Protein AF-A0A6I9P9U2-F1 (afdb_monomer_lite)

Secondary structure (DSSP, 8-state):
-EEHHHHHHHHHHHTTSHHHHTTT--HHHHHHHHHHHHHHTTPPEES---HHHHHHHHHHHHHHHHHHHHHHHHHHHHHHTT-

Radius of gyration: 19.02 Å; chains: 1; bounding box: 55×16×40 Å

InterPro domains:
  IPR020783 Large ribosomal subunit protein uL11, C-terminal [PF00298] (2-45)
  IPR020785 Large ribosomal subunit protein uL11, conserved site [PS00359] (32-47)
  IPR036769 Large ribosomal subunit protein uL11, C-terminal domain superfamily [G3DSA:1.10.10.250] (1-47)
  IPR036769 Large ribosomal subunit protein uL11, C-terminal domain superfamily [SSF46906] (2-47)

Structure (mmCIF, N/CA/C/O backbone):
data_AF-A0A6I9P9U2-F1
#
_entry.id   AF-A0A6I9P9U2-F1
#
loop_
_atom_site.group_PDB
_atom_site.id
_atom_site.type_symbol
_atom_site.label_atom_id
_atom_site.label_alt_id
_atom_site.label_comp_id
_atom_site.label_asym_id
_atom_site.label_entity_id
_atom_site.label_seq_id
_atom_site.pdbx_PDB_ins_code
_atom_site.Cartn_x
_atom_site.Cartn_y
_atom_site.Cartn_z
_atom_site.occupancy
_atom_site.B_iso_or_equiv
_atom_site.auth_seq_id
_atom_site.auth_comp_id
_atom_site.auth_asym_id
_atom_site.auth_atom_id
_atom_site.pdbx_PDB_model_num
ATOM 1 N N . MET A 1 1 ? -3.782 -0.862 6.495 1.00 90.00 1 MET A N 1
ATOM 2 C CA . MET A 1 1 ? -2.474 -0.191 6.347 1.00 90.00 1 MET A CA 1
ATOM 3 C C . MET A 1 1 ? -1.422 -1.228 5.988 1.00 90.00 1 MET A C 1
ATOM 5 O O . MET A 1 1 ? -1.568 -2.360 6.434 1.00 90.00 1 MET A O 1
ATOM 9 N N . VAL A 1 2 ? -0.428 -0.885 5.168 1.00 94.94 2 VAL A N 1
ATOM 10 C CA . VAL A 1 2 ? 0.648 -1.798 4.733 1.00 94.94 2 VAL A CA 1
ATOM 11 C C . VAL A 1 2 ? 1.986 -1.055 4.754 1.00 94.94 2 VAL A C 1
ATOM 13 O O . VAL A 1 2 ? 2.022 0.141 4.474 1.00 94.94 2 VAL A O 1
ATOM 16 N N . SER A 1 3 ? 3.083 -1.738 5.084 1.00 96.62 3 SER A N 1
ATOM 17 C CA . SER A 1 3 ? 4.417 -1.130 5.100 1.00 96.62 3 SER A CA 1
ATOM 18 C C . SER A 1 3 ? 5.076 -1.115 3.715 1.00 96.62 3 SER A C 1
ATOM 20 O O . SER A 1 3 ? 4.787 -1.953 2.858 1.00 96.62 3 SER A O 1
ATOM 22 N N . VAL A 1 4 ? 6.027 -0.201 3.499 1.00 95.94 4 VAL A N 1
ATOM 23 C CA . VAL A 1 4 ? 6.854 -0.180 2.277 1.00 95.94 4 VAL A CA 1
ATOM 24 C C . VAL A 1 4 ? 7.613 -1.499 2.100 1.00 95.94 4 VAL A C 1
ATOM 26 O O . VAL A 1 4 ? 7.728 -1.987 0.978 1.00 95.94 4 VAL A O 1
ATOM 29 N N . ARG A 1 5 ? 8.064 -2.124 3.194 1.00 95.88 5 ARG A N 1
ATOM 30 C CA . ARG A 1 5 ? 8.724 -3.437 3.164 1.00 95.88 5 ARG A CA 1
ATOM 31 C C . ARG A 1 5 ? 7.852 -4.508 2.504 1.00 95.88 5 ARG A C 1
ATOM 33 O O . ARG A 1 5 ? 8.311 -5.159 1.572 1.00 95.88 5 ARG A O 1
ATOM 40 N N . ALA A 1 6 ? 6.594 -4.633 2.924 1.00 96.38 6 ALA A N 1
ATOM 41 C CA . ALA A 1 6 ? 5.670 -5.603 2.337 1.00 96.38 6 ALA A CA 1
ATOM 42 C C . ALA A 1 6 ? 5.436 -5.334 0.839 1.00 96.38 6 ALA A C 1
ATOM 44 O O . ALA A 1 6 ? 5.345 -6.262 0.040 1.00 96.38 6 ALA A O 1
ATOM 45 N N . VAL A 1 7 ? 5.403 -4.061 0.423 1.00 97.38 7 VAL A N 1
ATOM 46 C CA . VAL A 1 7 ? 5.307 -3.703 -1.002 1.00 97.38 7 VAL A CA 1
ATOM 47 C C . VAL A 1 7 ? 6.533 -4.182 -1.787 1.00 97.38 7 VAL A C 1
ATOM 49 O O . VAL A 1 7 ? 6.375 -4.673 -2.903 1.00 97.38 7 VAL A O 1
ATOM 52 N N . TYR A 1 8 ? 7.740 -4.064 -1.226 1.00 97.69 8 TYR A N 1
ATOM 53 C CA . TYR A 1 8 ? 8.959 -4.580 -1.858 1.00 97.69 8 TYR A CA 1
ATOM 54 C C . TYR A 1 8 ? 8.960 -6.107 -1.964 1.00 97.69 8 TYR A C 1
ATOM 56 O O . TYR A 1 8 ? 9.325 -6.626 -3.015 1.00 97.69 8 TYR A O 1
ATOM 64 N N . GLU A 1 9 ? 8.520 -6.814 -0.924 1.00 97.62 9 GLU A N 1
ATOM 65 C CA . GLU A 1 9 ? 8.409 -8.280 -0.930 1.00 97.62 9 GLU A CA 1
ATOM 66 C C . GLU A 1 9 ? 7.428 -8.750 -2.020 1.00 97.62 9 GLU A C 1
ATOM 68 O O . GLU A 1 9 ? 7.764 -9.610 -2.834 1.00 97.62 9 GLU A O 1
ATOM 73 N N . ILE A 1 10 ? 6.262 -8.102 -2.136 1.00 97.12 10 ILE A N 1
ATOM 74 C CA . ILE A 1 10 ? 5.312 -8.363 -3.231 1.00 97.12 10 ILE A CA 1
ATOM 75 C C . ILE A 1 10 ? 5.955 -8.052 -4.587 1.00 97.12 10 ILE A C 1
ATOM 77 O O . ILE A 1 10 ? 5.799 -8.824 -5.530 1.00 97.12 10 ILE A O 1
ATOM 81 N N . ALA A 1 11 ? 6.675 -6.932 -4.704 1.00 97.31 11 ALA A N 1
ATOM 82 C CA . ALA A 1 11 ? 7.308 -6.518 -5.951 1.00 97.31 11 ALA A CA 1
ATOM 83 C C . ALA A 1 11 ? 8.393 -7.487 -6.425 1.00 97.31 11 ALA A C 1
ATOM 85 O O . ALA A 1 11 ? 8.535 -7.652 -7.633 1.00 97.31 11 ALA A O 1
ATOM 86 N N . GLN A 1 12 ? 9.135 -8.122 -5.513 1.00 96.56 12 GLN A N 1
ATOM 87 C CA . GLN A 1 12 ? 10.135 -9.133 -5.863 1.00 96.56 12 GLN A CA 1
ATOM 88 C C . GLN A 1 12 ? 9.483 -10.332 -6.546 1.00 96.56 12 GLN A C 1
ATOM 90 O O . GLN A 1 12 ? 9.900 -10.698 -7.639 1.00 96.56 12 GLN A O 1
ATOM 95 N N . VAL A 1 13 ? 8.400 -10.858 -5.967 1.00 97.19 13 VAL A N 1
ATOM 96 C CA . VAL A 1 13 ? 7.635 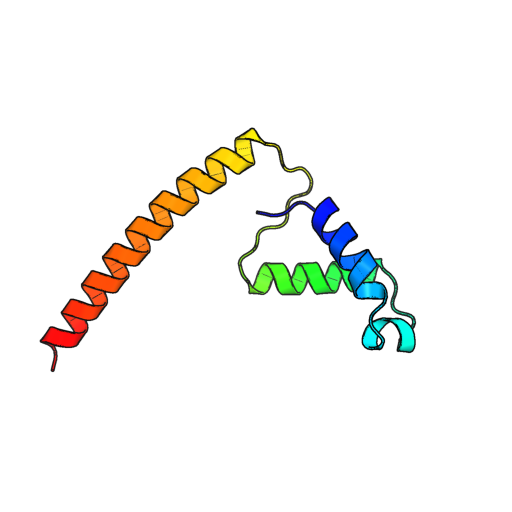-11.959 -6.572 1.00 97.19 13 VAL A CA 1
ATOM 97 C C . VAL A 1 13 ? 7.009 -11.512 -7.896 1.00 97.19 13 VAL A C 1
ATOM 99 O O . VAL A 1 13 ? 7.144 -12.178 -8.916 1.00 97.19 13 VAL A O 1
ATOM 102 N N . LYS A 1 14 ? 6.379 -10.332 -7.921 1.00 96.00 14 LYS A N 1
ATOM 103 C CA . LYS A 1 14 ? 5.724 -9.781 -9.121 1.00 96.00 14 LYS A CA 1
ATOM 104 C C . LYS A 1 14 ? 6.687 -9.485 -10.266 1.00 96.00 14 LYS A C 1
ATOM 106 O O . LYS A 1 14 ? 6.272 -9.532 -11.419 1.00 96.00 14 LYS A O 1
ATOM 111 N N . ALA A 1 15 ? 7.939 -9.141 -9.977 1.00 95.25 15 ALA A N 1
ATOM 112 C CA . ALA A 1 15 ? 8.945 -8.880 -11.002 1.00 95.25 15 ALA A CA 1
ATOM 113 C C . ALA A 1 15 ? 9.268 -10.136 -11.827 1.00 95.25 15 ALA A C 1
ATOM 115 O O . ALA A 1 15 ? 9.785 -10.013 -12.938 1.00 95.25 15 ALA A O 1
ATOM 116 N N . GLU A 1 16 ? 8.933 -11.325 -11.318 1.00 95.12 16 GLU A N 1
ATOM 117 C CA . GLU A 1 16 ? 9.110 -12.580 -12.034 1.00 95.12 16 GLU A CA 1
ATOM 118 C C . GLU A 1 16 ? 8.032 -12.853 -13.091 1.00 95.12 16 GLU A C 1
ATOM 120 O O . GLU A 1 16 ? 8.228 -13.745 -13.918 1.00 95.12 16 GLU A O 1
ATOM 125 N N . ASP A 1 17 ? 6.942 -12.084 -13.120 1.00 95.88 17 ASP A N 1
ATOM 126 C CA . ASP A 1 17 ? 5.903 -12.231 -14.138 1.00 95.88 17 ASP A CA 1
ATOM 127 C C . ASP A 1 17 ? 6.439 -11.875 -15.537 1.00 95.88 17 ASP A C 1
ATOM 129 O O . ASP A 1 17 ? 7.152 -10.880 -15.728 1.00 95.88 17 ASP A O 1
ATOM 133 N N . ASP A 1 18 ? 5.985 -12.615 -16.552 1.00 95.50 18 ASP A N 1
ATOM 134 C CA . ASP A 1 18 ? 6.379 -12.426 -17.955 1.00 95.50 18 ASP A CA 1
ATOM 135 C C . ASP A 1 18 ? 6.202 -10.981 -18.435 1.00 95.50 18 ASP A C 1
ATOM 137 O O . ASP A 1 18 ? 7.061 -10.425 -19.119 1.00 95.50 18 ASP A O 1
ATOM 141 N N . CYS A 1 19 ? 5.118 -10.322 -18.017 1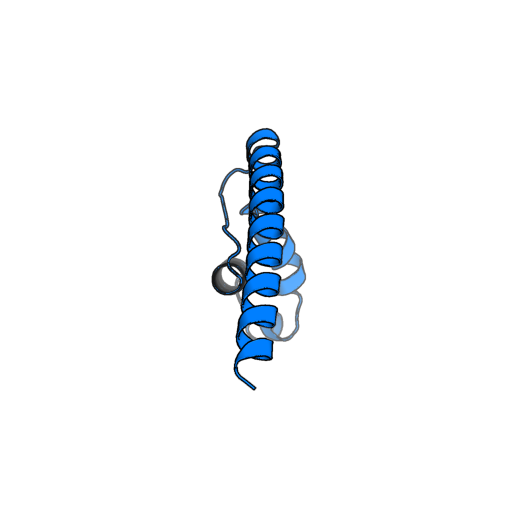.00 93.75 19 CYS A N 1
ATOM 142 C CA . CYS A 1 19 ? 4.830 -8.943 -18.407 1.00 93.75 19 CYS A CA 1
ATOM 143 C C . CYS A 1 19 ? 5.912 -7.934 -17.974 1.00 93.75 19 CYS A C 1
ATOM 145 O O . CYS A 1 19 ? 6.109 -6.927 -18.663 1.00 93.75 19 CYS A O 1
ATOM 147 N N . PHE A 1 20 ? 6.617 -8.195 -16.868 1.00 95.06 20 PHE A N 1
ATOM 148 C CA . PHE A 1 20 ? 7.702 -7.353 -16.366 1.00 95.06 20 PHE A CA 1
ATOM 149 C C . PHE A 1 20 ? 9.064 -7.808 -16.887 1.00 95.06 20 PHE A C 1
ATOM 151 O O . PHE A 1 20 ? 9.857 -6.951 -17.292 1.00 95.06 20 PHE A O 1
ATOM 158 N N . LYS A 1 21 ? 9.291 -9.128 -16.967 1.00 93.81 21 LYS A N 1
ATOM 159 C CA . LYS A 1 21 ? 10.504 -9.729 -17.546 1.00 93.81 21 LYS A CA 1
ATOM 160 C C . LYS A 1 21 ? 10.705 -9.337 -19.008 1.00 93.81 21 LYS A C 1
ATOM 162 O O . LYS A 1 21 ? 11.764 -8.823 -19.356 1.00 93.81 21 LYS A O 1
ATOM 167 N N . MET A 1 22 ? 9.678 -9.481 -19.850 1.00 95.00 22 MET A N 1
ATOM 168 C CA . MET A 1 22 ? 9.753 -9.152 -21.285 1.00 95.00 22 MET A CA 1
ATOM 169 C C . MET A 1 22 ? 10.093 -7.679 -21.541 1.00 95.00 22 MET A C 1
ATOM 171 O O . MET A 1 22 ? 10.699 -7.341 -22.552 1.00 95.00 22 MET A O 1
ATOM 175 N N . ARG A 1 23 ? 9.700 -6.789 -20.624 1.00 93.75 23 ARG A N 1
ATOM 176 C CA . ARG A 1 23 ? 9.939 -5.341 -20.718 1.00 93.75 23 ARG A CA 1
ATOM 177 C C . ARG A 1 23 ? 11.222 -4.900 -20.017 1.00 93.75 23 ARG A C 1
ATOM 179 O O . ARG A 1 23 ? 11.473 -3.701 -19.959 1.00 93.75 23 ARG A O 1
ATOM 186 N N . ASN A 1 24 ? 11.975 -5.840 -19.438 1.00 92.56 24 ASN A N 1
ATOM 187 C CA . ASN A 1 24 ? 13.137 -5.580 -18.591 1.00 92.56 24 ASN A CA 1
ATOM 188 C C . ASN A 1 24 ? 12.859 -4.468 -17.556 1.00 92.56 24 ASN A C 1
ATOM 190 O O . ASN A 1 24 ? 13.601 -3.495 -17.415 1.00 92.56 24 ASN A O 1
ATOM 194 N N . THR A 1 25 ? 11.694 -4.556 -16.902 1.00 94.12 25 THR A N 1
ATOM 195 C CA . THR A 1 25 ? 11.205 -3.492 -16.020 1.00 94.12 25 THR A CA 1
ATOM 196 C C . THR A 1 25 ? 11.989 -3.490 -14.712 1.00 94.12 25 THR A C 1
ATOM 198 O O . THR A 1 25 ? 12.109 -4.520 -14.056 1.00 94.12 25 THR A O 1
ATOM 201 N N . SER A 1 26 ? 12.469 -2.322 -14.280 1.00 96.62 26 SER A N 1
ATOM 202 C CA . SER A 1 26 ? 13.172 -2.203 -13.000 1.00 96.62 26 SER A CA 1
ATOM 203 C C . SER A 1 26 ? 12.254 -2.483 -11.804 1.00 96.62 26 SER A C 1
ATOM 205 O O . SER A 1 26 ? 11.079 -2.098 -11.805 1.00 96.62 26 SER A O 1
ATOM 207 N N . LEU A 1 27 ? 12.806 -3.062 -10.730 1.00 95.81 27 LEU A N 1
ATOM 208 C CA . LEU A 1 27 ? 12.064 -3.341 -9.491 1.00 95.81 27 LEU A CA 1
ATOM 209 C C . LEU A 1 27 ? 11.402 -2.075 -8.919 1.00 95.81 27 LEU A C 1
ATOM 211 O O . LEU A 1 27 ? 10.256 -2.113 -8.481 1.00 95.81 27 LEU A O 1
ATOM 215 N N . GLN A 1 28 ? 12.074 -0.922 -9.013 1.00 96.31 28 GLN A N 1
ATOM 216 C CA . GLN A 1 28 ? 11.517 0.371 -8.600 1.00 96.31 28 GLN A CA 1
ATOM 217 C C . GLN A 1 28 ? 10.211 0.707 -9.342 1.00 96.31 28 GLN A C 1
ATOM 219 O O . GLN A 1 28 ? 9.278 1.260 -8.759 1.00 96.31 28 GLN A O 1
ATOM 224 N N . THR A 1 29 ? 10.129 0.378 -10.631 1.00 96.75 29 THR A N 1
ATOM 225 C CA . THR A 1 29 ? 8.935 0.627 -11.448 1.00 96.75 29 THR A CA 1
ATOM 226 C C . THR A 1 29 ? 7.804 -0.329 -11.075 1.00 96.75 29 THR A C 1
ATOM 228 O O . THR A 1 29 ? 6.648 0.095 -11.001 1.00 96.75 29 THR A O 1
ATOM 231 N N . VAL A 1 30 ? 8.127 -1.592 -10.776 1.00 96.94 30 VAL A N 1
ATOM 232 C CA . VAL A 1 30 ? 7.163 -2.584 -10.267 1.00 96.94 30 VAL A CA 1
ATOM 233 C C . VAL A 1 30 ? 6.584 -2.127 -8.924 1.00 96.94 30 VAL A C 1
ATOM 235 O O . VAL A 1 30 ? 5.364 -2.067 -8.774 1.00 96.94 30 VAL A O 1
ATOM 238 N N . VAL A 1 31 ? 7.435 -1.682 -7.992 1.00 97.69 31 VAL A N 1
ATOM 239 C CA . VAL A 1 31 ? 7.022 -1.105 -6.701 1.00 97.69 31 VAL A CA 1
ATOM 240 C C . VAL A 1 31 ? 6.075 0.078 -6.907 1.00 97.69 31 VAL A C 1
ATOM 242 O O . VAL A 1 31 ? 4.977 0.082 -6.357 1.00 97.69 31 VAL A O 1
ATOM 245 N N . LYS A 1 32 ? 6.429 1.056 -7.753 1.00 97.00 32 LYS A N 1
ATOM 246 C CA . LYS A 1 32 ? 5.560 2.217 -8.040 1.00 97.00 32 LYS A CA 1
ATOM 247 C C . LYS A 1 32 ? 4.189 1.805 -8.590 1.00 97.00 32 LYS A C 1
ATOM 249 O O . LYS A 1 32 ? 3.182 2.406 -8.216 1.00 97.00 32 LYS A O 1
ATOM 254 N N . ARG A 1 33 ? 4.125 0.770 -9.437 1.00 96.50 33 ARG A N 1
ATOM 255 C CA . ARG A 1 33 ? 2.853 0.233 -9.957 1.00 96.50 33 ARG A CA 1
ATOM 256 C C . ARG A 1 33 ? 2.003 -0.422 -8.870 1.00 9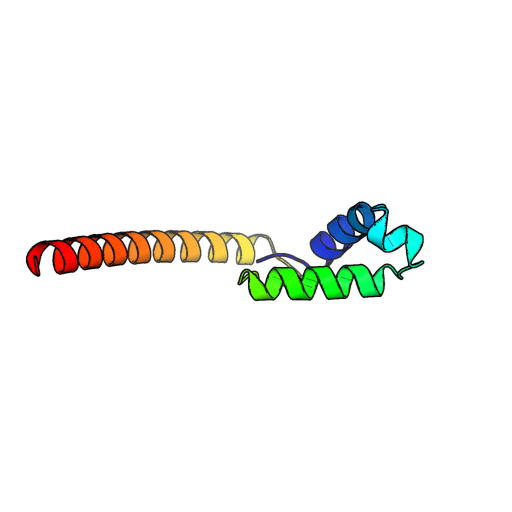6.50 33 ARG A C 1
ATOM 258 O O . ARG A 1 33 ? 0.790 -0.209 -8.837 1.00 96.50 33 ARG A O 1
ATOM 265 N N . ILE A 1 34 ? 2.625 -1.176 -7.968 1.00 97.25 34 ILE A N 1
ATOM 266 C CA . ILE A 1 34 ? 1.929 -1.790 -6.830 1.00 97.25 34 ILE A CA 1
ATOM 267 C C . ILE A 1 34 ? 1.409 -0.704 -5.882 1.00 97.25 34 ILE A C 1
ATOM 269 O O . ILE A 1 34 ? 0.254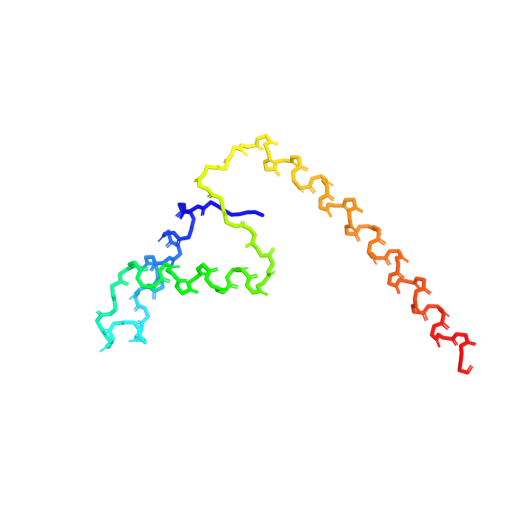 -0.769 -5.471 1.00 97.25 34 ILE A O 1
ATOM 273 N N . ILE A 1 35 ? 2.200 0.343 -5.614 1.00 97.19 35 ILE A N 1
ATOM 274 C CA . ILE A 1 35 ? 1.769 1.498 -4.809 1.00 97.19 35 ILE A CA 1
ATOM 275 C C . ILE A 1 35 ? 0.530 2.163 -5.417 1.00 97.19 35 ILE A C 1
ATOM 277 O O . ILE A 1 35 ? -0.422 2.463 -4.698 1.00 97.19 35 ILE A O 1
ATOM 281 N N . GLY A 1 36 ? 0.521 2.374 -6.737 1.00 97.38 36 GLY A N 1
ATOM 282 C CA . GLY A 1 36 ? -0.642 2.922 -7.438 1.00 97.38 36 GLY A CA 1
ATOM 283 C C . GLY A 1 36 ? -1.894 2.061 -7.252 1.00 97.38 36 GLY A C 1
ATOM 284 O O . GLY A 1 36 ? -2.951 2.583 -6.905 1.00 97.38 36 GLY A O 1
ATOM 285 N N . SER A 1 37 ? -1.747 0.742 -7.393 1.00 97.00 37 SER A N 1
ATOM 286 C CA . SER A 1 37 ? -2.849 -0.218 -7.232 1.00 97.00 37 SER A CA 1
ATOM 287 C C . SER A 1 37 ? -3.368 -0.274 -5.789 1.00 97.00 37 SER A C 1
ATOM 289 O O . SER A 1 37 ? -4.571 -0.319 -5.553 1.00 97.00 37 SER A O 1
ATOM 291 N N . ALA A 1 38 ? -2.478 -0.214 -4.797 1.00 97.12 38 ALA A N 1
ATOM 292 C CA . ALA A 1 38 ? -2.860 -0.167 -3.388 1.00 97.12 38 ALA A CA 1
ATOM 293 C C . ALA A 1 38 ? -3.674 1.097 -3.067 1.00 97.12 38 ALA A C 1
ATOM 295 O O . ALA A 1 38 ? -4.710 1.017 -2.409 1.00 97.12 38 ALA A O 1
ATOM 296 N N . ARG A 1 39 ? -3.259 2.257 -3.594 1.00 96.25 39 ARG A N 1
ATOM 297 C CA . ARG A 1 39 ? -3.973 3.526 -3.391 1.00 96.25 39 ARG A CA 1
ATOM 298 C C . ARG A 1 39 ? -5.373 3.510 -3.996 1.00 96.25 39 ARG A C 1
ATOM 300 O O . ARG A 1 39 ? -6.299 3.979 -3.343 1.00 96.25 39 ARG A O 1
ATOM 307 N N . SER A 1 40 ? -5.550 2.945 -5.191 1.00 97.06 40 SER A N 1
ATOM 308 C CA . SER A 1 40 ? -6.883 2.837 -5.803 1.00 97.06 40 SER A CA 1
ATOM 309 C C . SER A 1 40 ? -7.814 1.885 -5.047 1.00 97.06 40 SER A C 1
ATOM 311 O O . SER A 1 40 ? -9.026 2.036 -5.123 1.00 97.06 40 SER A O 1
ATOM 313 N N . LEU A 1 41 ? -7.260 0.932 -4.292 1.00 96.25 41 LEU A N 1
ATOM 314 C CA . LEU A 1 41 ? -8.010 0.045 -3.396 1.00 96.25 41 LEU A CA 1
ATOM 315 C C . LEU A 1 41 ? -8.285 0.666 -2.012 1.00 96.25 41 LEU A C 1
ATOM 317 O O . LEU A 1 41 ? -8.869 0.007 -1.156 1.00 96.25 41 LEU A O 1
ATOM 321 N N . GLY A 1 42 ? -7.841 1.902 -1.757 1.00 93.94 42 GLY A N 1
ATOM 322 C CA . GLY A 1 42 ? -7.970 2.552 -0.448 1.00 93.94 42 GLY A CA 1
ATOM 323 C C . GLY A 1 42 ? -6.963 2.059 0.599 1.00 93.94 42 GLY A C 1
ATOM 324 O O . GLY A 1 42 ? -7.122 2.319 1.791 1.00 93.94 42 GLY A O 1
ATOM 325 N N . ILE A 1 43 ? -5.910 1.348 0.185 1.00 95.31 43 ILE A N 1
ATOM 326 C CA . ILE A 1 43 ? -4.864 0.862 1.086 1.00 95.31 43 ILE A CA 1
ATOM 327 C C . ILE A 1 43 ? -3.815 1.959 1.282 1.00 95.31 43 ILE A C 1
ATOM 329 O O . ILE A 1 43 ? -3.096 2.342 0.357 1.00 95.31 43 ILE A O 1
ATOM 333 N N . GLN A 1 44 ? -3.682 2.424 2.522 1.00 95.12 44 GLN A N 1
ATOM 334 C CA . GLN A 1 44 ? -2.613 3.334 2.918 1.00 95.12 44 GLN A CA 1
ATOM 335 C C . GLN A 1 44 ? -1.287 2.585 3.096 1.00 95.12 44 GLN A C 1
ATOM 337 O O . GLN A 1 44 ? -1.217 1.595 3.833 1.00 95.12 44 GLN A O 1
ATOM 342 N N . ILE A 1 45 ? -0.246 3.098 2.438 1.00 95.69 45 ILE A N 1
ATOM 343 C CA . ILE A 1 45 ? 1.132 2.609 2.529 1.00 95.69 45 ILE A CA 1
ATOM 344 C C . ILE A 1 45 ? 1.928 3.538 3.442 1.00 95.69 45 ILE A C 1
ATOM 346 O O . ILE A 1 45 ? 1.885 4.754 3.253 1.00 95.69 45 ILE A O 1
ATOM 350 N N . VAL A 1 46 ? 2.653 2.968 4.403 1.00 95.31 46 VAL A N 1
ATOM 351 C CA . VAL A 1 46 ? 3.438 3.704 5.407 1.00 95.31 46 VAL A CA 1
ATOM 352 C C . VAL A 1 46 ? 4.870 3.177 5.443 1.00 95.31 46 VAL A C 1
ATOM 354 O O . VAL A 1 46 ? 5.121 2.017 5.119 1.00 95.31 46 VAL A O 1
ATOM 357 N N . ASN A 1 47 ? 5.829 4.035 5.784 1.00 93.44 47 ASN A N 1
ATOM 358 C CA . ASN A 1 47 ? 7.246 3.673 5.804 1.00 93.44 47 ASN A CA 1
ATOM 359 C C . ASN A 1 47 ? 7.567 2.676 6.923 1.00 93.44 47 ASN A C 1
ATOM 361 O O . ASN A 1 47 ? 8.141 1.626 6.645 1.00 93.44 47 ASN A O 1
ATOM 365 N N . ASP A 1 48 ? 7.156 3.001 8.146 1.00 91.00 48 ASP A N 1
ATOM 366 C CA . ASP A 1 48 ? 7.276 2.147 9.324 1.00 91.00 48 ASP A CA 1
ATOM 367 C C . ASP A 1 48 ? 5.871 1.788 9.821 1.00 91.00 48 ASP A C 1
ATOM 369 O O . ASP A 1 48 ? 4.954 2.605 9.742 1.00 91.00 48 ASP A O 1
ATOM 373 N N . LEU A 1 49 ? 5.686 0.546 10.253 1.00 91.88 49 LEU A N 1
ATOM 374 C CA . LEU A 1 49 ? 4.410 0.040 10.738 1.00 91.88 49 LEU A CA 1
ATOM 375 C C . LEU A 1 49 ? 4.650 -0.633 12.083 1.00 91.88 49 LEU A C 1
ATOM 377 O O . LEU A 1 49 ? 5.029 -1.806 12.133 1.00 91.88 49 LEU A O 1
ATOM 381 N N . SER A 1 50 ? 4.419 0.110 13.164 1.00 93.31 50 SER A N 1
ATOM 382 C CA . SER A 1 50 ? 4.521 -0.443 14.509 1.00 93.31 50 SER A CA 1
ATOM 383 C C . SER A 1 50 ? 3.332 -1.359 14.818 1.00 93.31 50 SER A C 1
ATOM 385 O O . SER A 1 50 ? 2.224 -1.195 14.294 1.00 93.31 50 SER A O 1
ATOM 387 N N . ALA A 1 51 ? 3.553 -2.347 15.686 1.00 92.69 51 ALA A N 1
ATOM 388 C CA . ALA A 1 51 ? 2.512 -3.301 16.059 1.00 92.69 51 ALA A CA 1
ATOM 389 C C . ALA A 1 51 ? 1.344 -2.625 16.794 1.00 92.69 51 ALA A C 1
ATOM 391 O O . ALA A 1 51 ? 0.195 -3.023 16.608 1.00 92.69 51 ALA A O 1
ATOM 392 N N . ASP A 1 52 ? 1.625 -1.605 17.603 1.00 92.88 52 ASP A N 1
ATOM 393 C CA . ASP A 1 52 ? 0.612 -0.938 18.420 1.00 92.88 52 ASP A CA 1
ATOM 394 C C . ASP A 1 52 ? -0.272 -0.007 17.584 1.00 92.88 52 ASP A C 1
ATOM 396 O O . ASP A 1 52 ? -1.496 -0.064 17.700 1.00 92.88 52 ASP A O 1
ATOM 400 N N . GLU A 1 53 ? 0.307 0.750 16.645 1.00 91.06 53 GLU A N 1
ATOM 401 C CA . GLU A 1 53 ? -0.477 1.526 15.672 1.00 91.06 53 GLU A CA 1
ATOM 402 C C . GLU A 1 53 ? -1.330 0.617 14.784 1.00 91.06 53 GLU A C 1
ATOM 404 O O . GLU A 1 53 ? -2.471 0.948 14.455 1.00 91.06 53 GLU A O 1
ATOM 409 N N . TYR A 1 54 ? -0.795 -0.546 14.397 1.00 92.75 54 TYR A N 1
ATOM 410 C CA . TYR A 1 54 ? -1.538 -1.493 13.577 1.00 92.75 54 TYR A CA 1
ATOM 411 C C . TYR A 1 54 ? -2.733 -2.095 14.323 1.00 92.75 54 TYR A C 1
ATOM 413 O O . TYR A 1 54 ? -3.812 -2.197 13.741 1.00 92.75 54 TYR A O 1
ATOM 421 N N . LYS A 1 55 ? -2.579 -2.442 15.609 1.00 94.12 55 LYS A N 1
ATOM 422 C CA . LYS A 1 55 ? -3.694 -2.907 16.454 1.00 94.12 55 LYS A CA 1
ATOM 423 C C . LYS A 1 55 ? -4.788 -1.850 16.562 1.00 94.12 55 LYS A C 1
ATOM 425 O O . LYS A 1 55 ? -5.943 -2.145 16.274 1.00 94.12 55 LYS A O 1
ATOM 430 N N . LEU A 1 56 ? -4.412 -0.612 16.875 1.00 93.81 56 LEU A N 1
ATOM 431 C CA . LEU A 1 56 ? -5.357 0.495 17.008 1.00 93.81 56 LEU A CA 1
ATOM 432 C C . LEU A 1 56 ? -6.100 0.773 15.689 1.00 93.81 56 LEU A C 1
ATOM 434 O O . LEU A 1 56 ? -7.305 1.014 15.681 1.00 93.81 56 LEU A O 1
ATOM 438 N N . PHE A 1 57 ? -5.411 0.661 14.550 1.00 93.31 57 PHE A N 1
ATOM 439 C CA . PHE A 1 57 ? -6.045 0.734 13.233 1.00 93.31 57 PHE A CA 1
ATOM 440 C C . PHE A 1 57 ? -7.083 -0.380 13.010 1.00 93.31 57 PHE A C 1
ATOM 442 O O . PHE A 1 57 ? -8.122 -0.128 12.396 1.00 93.31 57 PHE A O 1
ATOM 449 N N . LEU A 1 58 ? -6.817 -1.608 13.468 1.00 93.44 58 LEU A N 1
ATOM 450 C CA . LEU A 1 58 ? -7.752 -2.729 13.325 1.00 93.44 58 LEU A CA 1
ATOM 451 C C . LEU A 1 58 ? -9.012 -2.526 14.170 1.00 93.44 58 LEU A C 1
ATOM 453 O O . LEU A 1 58 ? -10.106 -2.692 13.636 1.00 93.44 58 LEU A O 1
ATOM 457 N N . GLU A 1 59 ? -8.871 -2.089 15.421 1.00 94.56 59 GLU A N 1
ATOM 458 C CA . GLU A 1 59 ? -10.002 -1.772 16.306 1.00 94.56 59 GLU A CA 1
ATOM 459 C C . GLU A 1 59 ? -10.903 -0.690 15.688 1.00 94.56 59 GLU A C 1
ATOM 461 O O . GLU A 1 59 ? -12.103 -0.898 15.495 1.00 94.56 59 GLU A O 1
ATOM 466 N N . GLN A 1 60 ? -10.311 0.422 15.238 1.00 93.62 60 GLN A N 1
ATOM 467 C CA . GLN A 1 60 ? -11.045 1.497 14.557 1.00 93.62 60 GLN A CA 1
ATOM 468 C C . GLN A 1 60 ? -11.735 1.025 13.272 1.00 93.62 60 GLN A C 1
ATOM 470 O O . GLN A 1 60 ? -12.820 1.495 12.916 1.00 93.62 60 GLN A O 1
ATOM 475 N N . ARG A 1 61 ? -11.095 0.118 12.525 1.00 92.75 61 ARG A N 1
ATOM 476 C CA . ARG A 1 61 ? -11.674 -0.445 11.304 1.00 92.75 61 ARG A CA 1
ATOM 477 C C . ARG A 1 61 ? -12.882 -1.321 11.623 1.00 92.75 61 ARG A C 1
ATOM 479 O O . ARG A 1 61 ? -13.860 -1.255 10.885 1.00 92.75 61 ARG A O 1
ATOM 486 N N . GLU A 1 62 ? -12.826 -2.131 12.677 1.00 92.81 62 GLU A N 1
ATOM 487 C CA . GLU A 1 62 ? -13.956 -2.965 13.096 1.00 92.81 62 GLU A CA 1
ATOM 488 C C . GLU A 1 62 ? -15.169 -2.125 13.498 1.00 92.81 62 GLU A C 1
ATOM 490 O O . GLU A 1 62 ? -16.291 -2.435 13.096 1.00 92.81 62 GLU A O 1
ATOM 495 N N . GLU A 1 63 ? -14.952 -1.040 14.240 1.00 92.88 63 GLU A N 1
ATOM 496 C CA . GLU A 1 63 ? -16.014 -0.102 14.610 1.00 92.88 63 GLU A CA 1
ATOM 497 C C . GLU A 1 63 ? -16.662 0.538 13.379 1.00 92.88 63 GLU A C 1
ATOM 499 O O . GLU A 1 63 ? -17.888 0.522 13.246 1.00 92.88 63 GLU A O 1
ATOM 504 N N . LYS A 1 64 ? -15.847 1.029 12.434 1.00 92.06 64 LYS A N 1
ATOM 505 C CA . LYS A 1 64 ? -16.347 1.582 11.166 1.00 92.06 64 LYS A CA 1
ATOM 506 C C . LYS A 1 64 ? -17.132 0.555 10.365 1.00 92.06 64 LYS A C 1
ATOM 508 O O . LYS A 1 64 ? -18.213 0.863 9.885 1.00 92.06 64 LYS A O 1
ATOM 513 N N . LEU A 1 65 ? -16.641 -0.678 10.273 1.00 90.75 65 LEU A N 1
ATOM 514 C CA . LEU A 1 65 ? -17.304 -1.726 9.500 1.00 90.75 65 LEU A CA 1
ATOM 515 C C . LEU A 1 65 ? -18.661 -2.119 10.106 1.00 90.75 65 LEU A C 1
ATOM 517 O O . LEU A 1 65 ? -19.610 -2.377 9.366 1.00 90.75 65 LEU A O 1
ATOM 521 N N . LYS A 1 66 ? -18.785 -2.112 11.441 1.00 91.12 66 LYS A N 1
ATOM 522 C CA . LYS A 1 66 ? -20.078 -2.278 12.127 1.00 91.12 66 LYS A CA 1
ATOM 523 C C . LYS A 1 66 ? -21.030 -1.115 11.830 1.00 91.12 66 LYS A C 1
ATOM 525 O O . LYS A 1 66 ? -22.208 -1.358 11.570 1.00 91.12 66 LYS A O 1
ATOM 530 N N . ALA A 1 67 ? -20.533 0.122 11.841 1.00 92.00 67 ALA A N 1
ATOM 531 C CA . ALA A 1 67 ? -21.331 1.305 11.519 1.00 92.00 67 ALA A CA 1
ATOM 532 C C . ALA A 1 67 ? -21.807 1.301 10.056 1.00 92.00 67 ALA A C 1
ATOM 534 O O . ALA A 1 67 ? -22.994 1.501 9.800 1.00 92.00 67 ALA A O 1
ATOM 535 N N . ASP A 1 68 ? -20.917 0.990 9.112 1.00 88.50 68 ASP A N 1
ATOM 536 C CA . ASP A 1 68 ? -21.225 0.907 7.682 1.00 88.50 68 ASP A CA 1
ATOM 537 C C . ASP A 1 68 ? -22.252 -0.198 7.394 1.00 88.50 68 ASP A C 1
ATOM 539 O O . ASP A 1 68 ? -23.173 -0.001 6.603 1.00 88.50 68 ASP A O 1
ATOM 543 N N . ALA A 1 69 ? -22.156 -1.348 8.073 1.00 88.50 69 ALA A N 1
ATOM 544 C CA . ALA A 1 69 ? -23.144 -2.420 7.956 1.00 88.50 69 ALA A CA 1
ATOM 545 C C . ALA A 1 69 ? -24.528 -2.000 8.482 1.00 88.50 69 ALA A C 1
ATOM 547 O O . ALA A 1 69 ? -25.546 -2.310 7.861 1.00 88.50 69 ALA A O 1
ATOM 548 N N . ALA A 1 70 ? -24.578 -1.269 9.601 1.00 87.44 70 ALA A N 1
ATOM 549 C CA . ALA A 1 70 ? -25.826 -0.733 10.139 1.00 87.44 70 ALA A CA 1
ATOM 550 C C . ALA A 1 70 ? -26.443 0.325 9.207 1.00 87.44 70 ALA A C 1
ATOM 552 O O . ALA A 1 70 ? -27.652 0.305 8.973 1.00 87.44 70 ALA A O 1
ATOM 553 N N . ALA A 1 71 ? -25.617 1.204 8.631 1.00 86.44 71 ALA A N 1
ATOM 554 C CA . ALA A 1 71 ? -26.046 2.197 7.649 1.00 86.44 71 ALA A CA 1
ATOM 555 C C . ALA A 1 71 ? -26.578 1.532 6.370 1.00 86.44 71 ALA A C 1
ATOM 557 O O . ALA A 1 71 ? -27.689 1.833 5.943 1.00 86.44 71 ALA A O 1
ATOM 558 N N . ALA A 1 72 ? -25.858 0.549 5.823 1.00 87.38 72 ALA A N 1
ATOM 559 C CA . ALA A 1 72 ? -26.296 -0.207 4.652 1.00 87.38 72 ALA A CA 1
ATOM 560 C C . ALA A 1 72 ? -27.620 -0.955 4.897 1.00 87.38 72 ALA A C 1
ATOM 562 O O . ALA A 1 72 ? -28.480 -1.001 4.016 1.00 87.38 72 ALA A O 1
ATOM 563 N N . ALA A 1 73 ? -27.821 -1.511 6.098 1.00 82.31 73 ALA A N 1
ATOM 564 C CA . ALA A 1 73 ? -29.088 -2.132 6.477 1.00 82.31 73 ALA A CA 1
ATOM 565 C C . ALA A 1 73 ? -30.232 -1.105 6.562 1.00 82.31 73 ALA A C 1
ATOM 567 O O . ALA A 1 73 ? -31.337 -1.376 6.08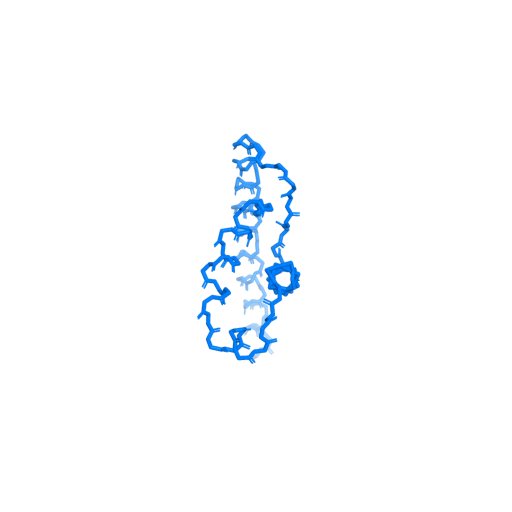6 1.00 82.31 73 ALA A O 1
ATOM 568 N N . ALA A 1 74 ? -29.979 0.084 7.116 1.00 80.62 74 ALA A N 1
ATOM 569 C CA . ALA A 1 74 ? -30.962 1.165 7.175 1.00 80.62 74 ALA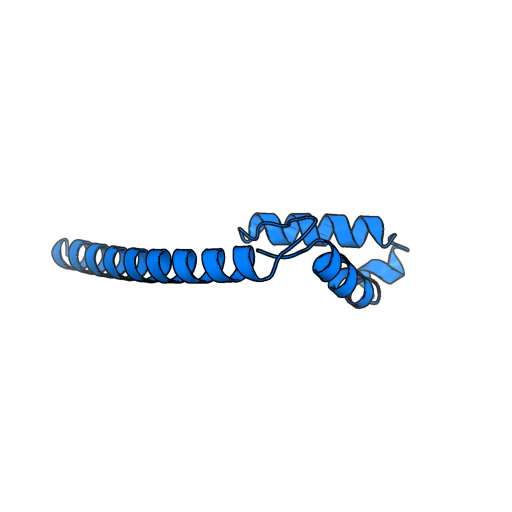 A CA 1
ATOM 570 C C . ALA A 1 74 ? -31.336 1.687 5.774 1.00 80.62 74 ALA A C 1
ATOM 572 O O . ALA A 1 74 ? -32.524 1.847 5.478 1.00 80.62 74 ALA A O 1
ATOM 573 N N . ASP A 1 75 ? -30.351 1.871 4.893 1.00 80.25 75 ASP A N 1
ATOM 574 C CA . ASP A 1 75 ? -30.558 2.282 3.502 1.00 80.25 75 ASP A CA 1
ATOM 575 C C . ASP A 1 75 ? -31.360 1.236 2.714 1.00 80.25 75 ASP A C 1
ATOM 577 O O . ASP A 1 75 ? -32.296 1.584 1.989 1.00 80.25 75 ASP A O 1
ATOM 581 N N . ALA A 1 76 ? -31.070 -0.056 2.905 1.00 75.62 76 ALA A N 1
ATOM 582 C CA . ALA A 1 76 ? -31.830 -1.143 2.290 1.00 75.62 76 ALA A CA 1
ATOM 583 C C . ALA A 1 76 ? -33.306 -1.147 2.735 1.00 75.62 76 ALA A C 1
ATOM 585 O O . ALA A 1 76 ? -34.205 -1.330 1.910 1.00 75.62 76 ALA A O 1
ATOM 586 N N . VAL A 1 77 ? -33.580 -0.880 4.018 1.00 76.31 77 VAL A N 1
ATOM 587 C CA . VAL A 1 77 ? -34.953 -0.750 4.540 1.00 76.31 77 VAL A CA 1
ATOM 588 C C . VAL A 1 77 ? -35.653 0.495 3.976 1.00 76.31 77 VAL A C 1
ATOM 590 O O . VAL A 1 77 ? -36.841 0.436 3.646 1.00 76.31 77 VAL A O 1
ATOM 593 N N . ALA A 1 78 ? -34.943 1.615 3.822 1.00 72.06 78 ALA A N 1
ATOM 594 C CA . ALA A 1 78 ? -35.492 2.846 3.251 1.00 72.06 78 ALA A CA 1
ATOM 595 C C . ALA A 1 78 ? -35.834 2.706 1.755 1.00 72.06 78 ALA A C 1
ATOM 597 O O . ALA A 1 78 ? -36.869 3.207 1.309 1.00 72.06 78 ALA A O 1
ATOM 598 N N . LEU A 1 79 ? -35.008 1.987 0.989 1.00 70.25 79 LEU A N 1
ATOM 599 C CA . LEU A 1 79 ? -35.271 1.638 -0.412 1.00 70.25 79 LEU A CA 1
ATOM 600 C C . LEU A 1 79 ? -36.443 0.657 -0.557 1.00 70.25 79 LEU A C 1
ATOM 602 O O . LEU A 1 79 ? -37.238 0.799 -1.484 1.00 70.25 79 LEU A O 1
ATOM 606 N N . GLY A 1 80 ? -36.595 -0.289 0.375 1.00 62.62 80 GLY A N 1
ATOM 607 C CA . GLY A 1 80 ? -37.718 -1.231 0.398 1.00 62.62 80 GLY A CA 1
ATOM 608 C C . GLY A 1 80 ? -39.076 -0.590 0.709 1.00 62.62 80 GLY A C 1
ATOM 609 O O . GLY A 1 80 ? -40.088 -1.048 0.196 1.00 62.62 80 GLY A O 1
ATOM 610 N N . LYS A 1 81 ? -39.114 0.495 1.498 1.00 58.69 81 LYS A N 1
ATOM 611 C CA . LYS A 1 81 ? -40.352 1.239 1.820 1.00 58.69 81 LYS A CA 1
ATOM 612 C C . LYS A 1 81 ? -40.805 2.227 0.733 1.00 58.69 81 LYS A C 1
ATOM 614 O O . LYS A 1 81 ? -41.911 2.747 0.828 1.00 58.69 81 LYS A O 1
ATOM 619 N N . LYS A 1 82 ? -39.964 2.522 -0.266 1.00 52.12 82 LYS A N 1
ATOM 620 C CA . LYS A 1 82 ? -40.278 3.414 -1.403 1.00 52.12 82 LYS A CA 1
ATOM 621 C C . LYS A 1 82 ? -40.843 2.673 -2.628 1.00 52.12 82 LYS A C 1
ATOM 623 O O . LYS A 1 82 ? -40.951 3.286 -3.689 1.00 52.12 82 LYS A O 1
ATOM 628 N N . LYS A 1 83 ? -41.160 1.384 -2.500 1.00 43.16 83 LYS A N 1
ATOM 629 C CA . LYS A 1 83 ? -41.667 0.533 -3.580 1.00 43.16 83 LYS A CA 1
ATOM 630 C C . LYS A 1 83 ? -43.095 0.083 -3.312 1.00 43.16 83 LYS A C 1
ATOM 632 O O . LYS A 1 83 ? -43.398 -0.187 -2.131 1.00 43.16 83 LYS A O 1
#

Sequence (83 aa):
MVSVRAVYEIAQVKAEDDCFKMRNTSLQTVVKRIIGSARSLGIQIVNDLSADEYKLFLEQREEKLKADAAAAAADAVALGKKK

Organism: NCBI:txid8208

Foldseek 3Di:
DEELVVLLVVLVVVCPDPVNVVVVHDSVVSSVVSVVVCVVVVHDYDHDDDPVVVVVVVVVVVVVVVVVVVVVVVVVVVVVVVD

pLDDT: mean 90.96, std 10.14, range [43.16, 97.69]